Protein AF-B7Q3P8-F1 (afdb_monomer_lite)

Secondary structure (DSSP, 8-state):
---------------PPPP----------------------------PPPP----TTSSSTT--HHHHHH-PPPHHHHHHHHHHHTTGGG-HHHHHHHTT---HHHHHHHHH--S--HHHHHHHTT-SPPP--HHHHHHHHHHHHHHHHHHHHHTTT-SS-----------

pLDDT: mean 72.12, std 24.62, range [33.34, 97.81]

Foldseek 3Di:
DDDDDDDDDDDDDDDDDDDDDDDDDDDDDDDDDDDDPPDDPDDDDDPPDDPDPDPPPPDPPDPPVVVVVPPDDDPVNLVVQWVQFLVPPNHPSLLVVQALDDDPVLVVVVVPDDPDPVVSNCVSNVVDDDDPDPVVVVCVVCVVVVVVVVCVVCVVPDVDDDDDRIGDGDD

Organism: Ixodes scapularis (NCBI:txid6945)

Structure (mmCIF, N/CA/C/O backbone):
data_AF-B7Q3P8-F1
#
_entry.id   AF-B7Q3P8-F1
#
loop_
_atom_site.group_PDB
_atom_site.id
_atom_site.type_symbol
_atom_site.label_atom_id
_atom_site.label_alt_id
_atom_site.label_comp_id
_atom_site.label_asym_id
_atom_site.label_entity_id
_atom_site.label_seq_id
_atom_site.pdbx_PDB_ins_code
_atom_site.Cartn_x
_atom_site.Cartn_y
_atom_site.Cartn_z
_atom_site.occupancy
_atom_site.B_iso_or_equiv
_atom_site.auth_seq_id
_atom_site.auth_comp_id
_atom_site.auth_asym_id
_atom_site.auth_atom_id
_atom_site.pdbx_PDB_model_num
ATOM 1 N N . MET A 1 1 ? -3.403 29.230 93.183 1.00 39.56 1 MET A N 1
ATOM 2 C CA . MET A 1 1 ? -2.323 28.979 92.211 1.00 39.56 1 MET A CA 1
ATOM 3 C C . MET A 1 1 ? -2.967 29.014 90.830 1.00 39.56 1 MET A C 1
ATOM 5 O O . MET A 1 1 ? -3.624 28.054 90.468 1.00 39.56 1 MET A O 1
ATOM 9 N N . ASP A 1 2 ? -3.244 30.213 90.306 1.00 38.91 2 ASP A N 1
ATOM 10 C CA . ASP A 1 2 ? -2.409 30.984 89.345 1.00 38.91 2 ASP A CA 1
ATOM 11 C C . ASP A 1 2 ? -2.576 30.447 87.914 1.00 38.91 2 ASP A C 1
ATOM 13 O O . ASP A 1 2 ? -2.532 29.244 87.727 1.00 38.91 2 ASP A O 1
ATOM 17 N N . ARG A 1 3 ? -2.732 31.193 86.816 1.00 35.91 3 ARG A N 1
ATOM 18 C CA . ARG A 1 3 ? -3.057 32.585 86.437 1.00 35.91 3 ARG A CA 1
ATOM 19 C C . ARG A 1 3 ? -3.369 32.516 84.917 1.00 35.91 3 ARG A C 1
ATOM 21 O O . ARG A 1 3 ? -3.011 31.547 84.256 1.00 35.91 3 ARG A O 1
ATOM 28 N N . ARG A 1 4 ? -4.016 33.558 84.374 1.00 39.47 4 ARG A N 1
ATOM 29 C CA . ARG A 1 4 ? -4.187 33.906 82.934 1.00 39.47 4 ARG A CA 1
ATOM 30 C C . ARG A 1 4 ? -2.916 33.620 82.094 1.00 39.47 4 ARG A C 1
ATOM 32 O O . ARG A 1 4 ? -1.820 33.672 82.638 1.00 39.47 4 ARG A O 1
ATOM 39 N N . THR A 1 5 ? -2.953 33.419 80.767 1.00 40.31 5 THR A N 1
ATOM 40 C CA . THR A 1 5 ? -3.103 34.492 79.749 1.00 40.31 5 THR A CA 1
ATOM 41 C C . THR A 1 5 ? -3.192 33.923 78.316 1.00 40.31 5 THR A C 1
ATOM 43 O O . THR A 1 5 ? -2.610 32.889 78.009 1.00 40.31 5 THR A O 1
ATOM 46 N N . SER A 1 6 ? -3.913 34.647 77.455 1.00 38.31 6 SER A N 1
ATOM 47 C CA . SER A 1 6 ? -4.057 34.500 75.998 1.00 38.31 6 SER A CA 1
ATOM 48 C C . SER A 1 6 ? -2.826 34.999 75.223 1.00 38.31 6 SER A C 1
ATOM 50 O O . SER A 1 6 ? -2.291 36.034 75.611 1.00 38.31 6 SER A O 1
ATOM 52 N N . SER A 1 7 ? -2.530 34.411 74.053 1.00 38.72 7 SER A N 1
ATOM 53 C CA . SER A 1 7 ? -1.770 35.069 72.972 1.00 38.72 7 SER A CA 1
ATOM 54 C C . SER A 1 7 ? -2.218 34.592 71.580 1.00 38.72 7 SER A C 1
ATOM 56 O O . SER A 1 7 ? -2.084 33.422 71.236 1.00 38.72 7 SER A O 1
ATOM 58 N N . ARG A 1 8 ? -2.736 35.535 70.781 1.00 35.09 8 ARG A N 1
ATOM 59 C CA . ARG A 1 8 ? -2.875 35.511 69.306 1.00 35.09 8 ARG A CA 1
ATOM 60 C C . ARG A 1 8 ? -1.511 35.351 68.614 1.00 35.09 8 ARG A C 1
ATOM 62 O O . ARG A 1 8 ? -0.516 35.727 69.219 1.00 35.09 8 ARG A O 1
ATOM 69 N N . LEU A 1 9 ? -1.517 34.955 67.329 1.00 36.16 9 LEU A N 1
ATOM 70 C CA . LEU A 1 9 ? -0.847 35.598 66.161 1.00 36.16 9 LEU A CA 1
ATOM 71 C C . LEU A 1 9 ? -0.977 34.659 64.928 1.00 36.16 9 LEU A C 1
ATOM 73 O O . LEU A 1 9 ? -0.519 33.529 64.962 1.00 36.16 9 LEU A O 1
ATOM 77 N N . HIS A 1 10 ? -1.868 34.973 63.977 1.00 33.34 10 HIS A N 1
ATOM 78 C CA . HIS A 1 10 ? -1.620 35.618 62.665 1.00 33.34 10 HIS A CA 1
ATOM 79 C C . HIS A 1 10 ? -1.194 34.670 61.519 1.00 33.34 10 HIS A C 1
ATOM 81 O O . HIS A 1 10 ? -0.112 34.097 61.529 1.00 33.34 10 HIS A O 1
ATOM 87 N N . ALA A 1 11 ? -2.058 34.573 60.497 1.00 38.56 11 ALA A N 1
ATOM 88 C CA . ALA A 1 11 ? -1.762 34.027 59.166 1.00 38.56 11 ALA A CA 1
ATOM 89 C C . ALA A 1 11 ? -0.804 34.954 58.381 1.00 38.56 11 ALA A C 1
ATOM 91 O O . ALA A 1 11 ? -0.624 36.112 58.772 1.00 38.56 11 ALA A O 1
ATOM 92 N N . PRO A 1 12 ? -0.273 34.517 57.222 1.00 38.88 12 PRO A N 1
ATOM 93 C CA . PRO A 1 12 ? -0.911 35.035 56.011 1.00 38.88 12 PRO A CA 1
ATOM 94 C C . PRO A 1 12 ? -0.999 34.076 54.810 1.00 38.88 12 PRO A C 1
ATOM 96 O O . PRO A 1 12 ? -0.158 33.224 54.543 1.00 38.88 12 PRO A O 1
ATOM 99 N N . ASN A 1 13 ? -2.057 34.355 54.059 1.00 34.38 13 ASN A N 1
ATOM 100 C CA . ASN A 1 13 ? -2.420 33.988 52.697 1.00 34.38 13 ASN A CA 1
ATOM 101 C C . ASN A 1 13 ? -1.285 34.219 51.667 1.00 34.38 13 ASN A C 1
ATOM 103 O O . ASN A 1 13 ? -0.613 35.250 51.740 1.00 34.38 13 ASN A O 1
ATOM 107 N N . LYS A 1 14 ? -1.131 33.348 50.655 1.00 36.59 14 LYS A N 1
ATOM 108 C CA . LYS A 1 14 ? -0.551 33.741 49.353 1.00 36.59 14 LYS A CA 1
ATOM 109 C C . LYS A 1 14 ? -1.001 32.831 48.203 1.00 36.59 14 LYS A C 1
ATOM 111 O O . LYS A 1 14 ? -0.718 31.639 48.169 1.00 36.59 14 LYS A O 1
ATOM 116 N N . ALA A 1 15 ? -1.705 33.477 47.278 1.00 44.34 15 ALA A N 1
ATOM 117 C CA . ALA A 1 15 ? -2.212 33.009 45.996 1.00 44.34 15 ALA A CA 1
ATOM 118 C C . ALA A 1 15 ? -1.084 32.960 44.915 1.00 44.34 15 ALA A C 1
ATOM 120 O O . ALA A 1 15 ? 0.078 33.232 45.240 1.00 44.34 15 ALA A O 1
ATOM 121 N N . PRO A 1 16 ? -1.383 32.581 43.653 1.00 41.12 16 PRO A N 1
ATOM 122 C CA . PRO A 1 16 ? -0.426 32.041 42.683 1.00 41.12 16 PRO A CA 1
ATOM 123 C C . PRO A 1 16 ? 0.497 33.105 42.075 1.00 41.12 16 PRO A C 1
ATOM 125 O O . PRO A 1 16 ? 0.098 34.248 41.863 1.00 41.12 16 PRO A O 1
ATOM 128 N N . LYS A 1 17 ? 1.736 32.714 41.749 1.00 41.22 17 LYS A N 1
ATOM 129 C CA . LYS A 1 17 ? 2.673 33.575 41.019 1.00 41.22 17 LYS A CA 1
ATOM 130 C C . LYS A 1 17 ? 2.397 33.495 39.518 1.00 41.22 17 LYS A C 1
ATOM 132 O O . LYS A 1 17 ? 2.506 32.443 38.897 1.00 41.22 17 LYS A O 1
ATOM 137 N N . THR A 1 18 ? 2.004 34.649 39.009 1.00 35.19 18 THR A N 1
ATOM 138 C CA . THR A 1 18 ? 1.717 35.054 37.640 1.00 35.19 18 THR A CA 1
ATOM 139 C C . THR A 1 18 ? 2.913 34.919 36.695 1.00 35.19 18 THR A C 1
ATOM 141 O O . THR A 1 18 ? 4.063 35.135 37.075 1.00 35.19 18 THR A O 1
ATOM 144 N N . LEU A 1 19 ? 2.588 34.602 35.437 1.00 38.97 19 LEU A N 1
ATOM 145 C CA . LEU A 1 19 ? 3.436 34.746 34.255 1.00 38.97 19 LEU A CA 1
ATOM 146 C C . LEU A 1 19 ? 3.878 36.205 34.111 1.00 38.97 19 LEU A C 1
ATOM 148 O O . LEU A 1 19 ? 3.038 37.106 34.118 1.00 38.97 19 LEU A O 1
ATOM 152 N N . LEU A 1 20 ? 5.182 36.427 33.960 1.00 36.47 20 LEU A N 1
ATOM 153 C CA . LEU A 1 20 ? 5.749 37.741 33.684 1.00 36.47 20 LEU A CA 1
ATOM 154 C C . LEU A 1 20 ? 6.192 37.776 32.221 1.00 36.47 20 LEU A C 1
ATOM 156 O O . LEU A 1 20 ? 7.177 37.157 31.828 1.00 36.47 20 LEU A O 1
ATOM 160 N N . LEU A 1 21 ? 5.379 38.468 31.427 1.00 39.09 21 LEU A N 1
ATOM 161 C CA . LEU A 1 21 ? 5.667 38.929 30.079 1.00 39.09 21 LEU A CA 1
ATOM 162 C C . LEU A 1 21 ? 6.605 40.138 30.199 1.00 39.09 21 LEU A C 1
ATOM 164 O O . LEU A 1 21 ? 6.192 41.169 30.727 1.00 39.09 21 LEU A O 1
ATOM 168 N N . SER A 1 22 ? 7.843 40.029 29.723 1.00 38.47 22 SER A N 1
ATOM 169 C CA . SER A 1 22 ? 8.745 41.176 29.572 1.00 38.47 22 SER A CA 1
ATOM 170 C C . SER A 1 22 ? 8.908 41.520 28.092 1.00 38.47 22 SER A C 1
ATOM 172 O O . SER A 1 22 ? 9.637 40.857 27.360 1.00 38.47 22 SER A O 1
ATOM 174 N N . SER A 1 23 ? 8.120 42.519 27.695 1.00 34.03 23 SER A N 1
ATOM 175 C CA . SER A 1 23 ? 8.420 43.639 26.792 1.00 34.03 23 SER A CA 1
ATOM 176 C C . SER A 1 23 ? 9.626 43.544 25.847 1.00 34.03 23 SER A C 1
ATOM 178 O O . SER A 1 23 ? 10.779 43.501 26.268 1.00 34.03 23 SER A O 1
ATOM 180 N N . ILE A 1 24 ? 9.289 43.672 24.564 1.00 43.50 24 ILE A N 1
ATOM 181 C CA . ILE A 1 24 ? 10.134 44.055 23.433 1.00 43.50 24 ILE A CA 1
ATOM 182 C C . ILE A 1 24 ? 10.650 45.484 23.651 1.00 43.50 24 ILE A C 1
ATOM 184 O O . ILE A 1 24 ? 9.853 46.385 23.917 1.00 43.50 24 ILE A O 1
ATOM 188 N N . THR A 1 25 ? 11.951 45.692 23.462 1.00 39.25 25 THR A N 1
ATOM 189 C CA . THR A 1 25 ? 12.510 46.987 23.061 1.00 39.25 25 THR A CA 1
ATOM 190 C C . THR A 1 25 ? 13.493 46.764 21.923 1.00 39.25 25 THR A C 1
ATOM 192 O O . THR A 1 25 ? 14.405 45.947 22.040 1.00 39.25 25 THR A O 1
ATOM 195 N N . ASP A 1 26 ? 13.249 47.496 20.841 1.00 39.91 26 ASP A N 1
ATOM 196 C CA . ASP A 1 26 ? 14.125 47.715 19.697 1.00 39.91 26 ASP A CA 1
ATOM 197 C C . ASP A 1 26 ? 15.531 48.142 20.123 1.00 39.91 26 ASP A C 1
ATOM 199 O O . ASP A 1 26 ? 15.693 48.973 21.020 1.00 39.91 26 ASP A O 1
ATOM 203 N N . SER A 1 27 ? 16.541 47.614 19.441 1.00 44.53 27 SER A N 1
ATOM 204 C CA . SER A 1 27 ? 17.851 48.249 19.298 1.00 44.53 27 SER A CA 1
ATOM 205 C C . SER A 1 27 ? 18.481 47.727 18.012 1.00 44.53 27 SER A C 1
ATOM 207 O O . SER A 1 27 ? 18.982 46.604 17.949 1.00 44.53 27 SER A O 1
ATOM 209 N N . GLU A 1 28 ? 18.381 48.548 16.972 1.00 50.62 28 GLU A N 1
ATOM 210 C CA . GLU A 1 28 ? 19.189 48.456 15.767 1.00 50.62 28 GLU A CA 1
ATOM 211 C C . GLU A 1 28 ? 20.646 48.773 16.118 1.00 50.62 28 GLU A C 1
ATOM 213 O O . GLU A 1 28 ? 20.950 49.878 16.555 1.00 50.62 28 GLU A O 1
ATOM 218 N N . GLU A 1 29 ? 21.555 47.832 15.877 1.00 41.50 29 GLU A N 1
ATOM 219 C CA . GLU A 1 29 ? 22.935 48.151 15.510 1.00 41.50 29 GLU A CA 1
ATOM 220 C C . GLU A 1 29 ? 23.488 46.967 14.709 1.00 41.50 29 GLU A C 1
ATOM 222 O O . GLU A 1 29 ? 23.721 45.874 15.224 1.00 41.50 29 GLU A O 1
ATOM 227 N N . THR A 1 30 ? 23.591 47.161 13.393 1.00 61.22 30 THR A N 1
ATOM 228 C CA . THR A 1 30 ? 24.209 46.198 12.478 1.00 61.22 30 THR A CA 1
ATOM 229 C C . THR A 1 30 ? 25.706 46.471 12.486 1.00 61.22 30 THR A C 1
ATOM 231 O O . THR A 1 30 ? 26.163 47.374 11.790 1.00 61.22 30 THR A O 1
ATOM 234 N N . ASP A 1 31 ? 26.465 45.717 13.277 1.00 46.00 31 ASP A N 1
ATOM 235 C CA . ASP A 1 31 ? 27.923 45.741 13.190 1.00 46.00 31 ASP A CA 1
ATOM 236 C C . ASP A 1 31 ? 28.377 44.792 12.072 1.00 46.00 31 ASP A C 1
ATOM 238 O O . ASP A 1 31 ? 28.125 43.583 12.095 1.00 46.00 31 ASP A O 1
ATOM 242 N N . SER A 1 32 ? 28.993 45.370 11.042 1.00 58.62 32 SER A N 1
ATOM 243 C CA . SER A 1 32 ? 29.632 44.630 9.957 1.00 58.62 32 SER A CA 1
ATOM 244 C C . SER A 1 32 ? 30.954 44.062 10.463 1.00 58.62 32 SER A C 1
ATOM 246 O O . SER A 1 32 ? 31.953 44.772 10.535 1.00 58.62 32 SER A O 1
ATOM 248 N N . ALA A 1 33 ? 30.971 42.766 10.770 1.00 41.19 33 ALA A N 1
ATOM 249 C CA . ALA A 1 33 ? 32.192 42.021 11.059 1.00 41.19 33 ALA A CA 1
ATOM 250 C C . ALA A 1 33 ? 32.701 41.282 9.796 1.00 41.19 33 ALA A C 1
ATOM 252 O O . ALA A 1 33 ? 31.895 40.865 8.962 1.00 41.19 33 ALA A O 1
ATOM 253 N N . PRO A 1 34 ? 34.031 41.160 9.627 1.00 45.28 34 PRO A N 1
ATOM 254 C CA . PRO A 1 34 ? 34.699 41.048 8.330 1.00 45.28 34 PRO A CA 1
ATOM 255 C C . PRO A 1 34 ? 34.560 39.689 7.638 1.00 45.28 34 PRO A C 1
ATOM 257 O O . PRO A 1 34 ? 34.416 38.644 8.269 1.00 45.28 34 PRO A O 1
ATOM 260 N N . GLU A 1 35 ? 34.695 39.745 6.312 1.00 50.25 35 GLU A N 1
ATOM 261 C CA . GLU A 1 35 ? 34.795 38.630 5.372 1.00 50.25 35 GLU A CA 1
ATOM 262 C C . GLU A 1 35 ? 35.972 37.713 5.740 1.00 50.25 35 GLU A C 1
ATOM 264 O O . GLU A 1 35 ? 37.122 37.921 5.349 1.00 50.25 35 GLU A O 1
ATOM 269 N N . ALA A 1 36 ? 35.683 36.700 6.556 1.00 39.47 36 ALA A N 1
ATOM 270 C CA . ALA A 1 36 ? 36.580 35.585 6.782 1.00 39.47 36 ALA A CA 1
ATOM 271 C C . ALA A 1 36 ? 36.494 34.670 5.558 1.00 39.47 36 ALA A C 1
ATOM 273 O O . ALA A 1 36 ? 35.470 34.042 5.294 1.00 39.47 36 ALA A O 1
ATOM 274 N N . ALA A 1 37 ? 37.579 34.643 4.788 1.00 48.75 37 ALA A N 1
ATOM 275 C CA . ALA A 1 37 ? 37.806 33.680 3.728 1.00 48.75 37 ALA A CA 1
ATOM 276 C C . ALA A 1 37 ? 37.831 32.263 4.324 1.00 48.75 37 ALA A C 1
ATOM 278 O O . ALA A 1 37 ? 38.880 31.765 4.736 1.00 48.75 37 ALA A O 1
ATOM 279 N N . ASP A 1 38 ? 36.667 31.621 4.376 1.00 42.00 38 ASP A N 1
ATOM 280 C CA . ASP A 1 38 ? 36.562 30.209 4.705 1.00 42.00 38 ASP A CA 1
ATOM 281 C C . ASP A 1 38 ? 37.086 29.400 3.518 1.00 42.00 38 ASP A C 1
ATOM 283 O O . ASP A 1 38 ? 36.465 29.291 2.459 1.00 42.00 38 ASP A O 1
ATOM 287 N N . GLN A 1 39 ? 38.286 28.855 3.708 1.00 45.56 39 GLN A N 1
ATOM 288 C CA . GLN A 1 39 ? 38.860 27.819 2.864 1.00 45.56 39 GLN A CA 1
ATOM 289 C C . GLN A 1 39 ? 37.852 26.676 2.728 1.00 45.56 39 GLN A C 1
ATOM 291 O O . GLN A 1 39 ? 37.529 25.993 3.701 1.00 45.56 39 GLN A O 1
ATOM 296 N N . GLU A 1 40 ? 37.368 26.473 1.505 1.00 52.03 40 GLU A N 1
ATOM 297 C CA . GLU A 1 40 ? 36.556 25.325 1.127 1.00 52.03 40 GLU A CA 1
ATOM 298 C C . GLU A 1 40 ? 37.319 24.039 1.497 1.00 52.03 40 GLU A C 1
ATOM 300 O O . GLU A 1 40 ? 38.426 23.819 0.993 1.00 52.03 40 GLU A O 1
ATOM 305 N N . PRO A 1 41 ? 36.798 23.174 2.387 1.00 44.34 41 PRO A N 1
ATOM 306 C CA . PRO A 1 41 ? 37.447 21.901 2.629 1.00 44.34 41 PRO A CA 1
ATOM 307 C C . PRO A 1 41 ? 37.242 21.018 1.394 1.00 44.34 41 PRO A C 1
ATOM 309 O O . PRO A 1 41 ? 36.164 20.457 1.183 1.00 44.34 41 PRO A O 1
ATOM 312 N N . GLU A 1 42 ? 38.301 20.897 0.590 1.00 48.19 42 GLU A N 1
ATOM 313 C CA . GLU A 1 42 ? 38.507 19.867 -0.432 1.00 48.19 42 GLU A CA 1
ATOM 314 C C . GLU A 1 42 ? 37.983 18.514 0.082 1.00 48.19 42 GLU A C 1
ATOM 316 O O . GLU A 1 42 ? 38.584 17.853 0.936 1.00 48.19 42 GLU A O 1
ATOM 321 N N . ARG A 1 43 ? 36.809 18.096 -0.408 1.00 42.38 43 ARG A N 1
ATOM 322 C CA . ARG A 1 43 ? 36.256 16.772 -0.104 1.00 42.38 43 ARG A CA 1
ATOM 323 C C . ARG A 1 43 ? 37.139 15.726 -0.783 1.00 42.38 43 ARG A C 1
ATOM 325 O O . ARG A 1 43 ? 37.209 15.729 -2.012 1.00 42.38 43 ARG A O 1
ATOM 332 N N . PRO A 1 44 ? 37.737 14.769 -0.051 1.00 41.62 44 PRO A N 1
ATOM 333 C CA . PRO A 1 44 ? 38.527 13.731 -0.686 1.00 41.62 44 PRO A CA 1
ATOM 334 C C . PRO A 1 44 ? 37.632 12.868 -1.580 1.00 41.62 44 PRO A C 1
ATOM 336 O O . PRO A 1 44 ? 36.725 12.164 -1.123 1.00 41.62 44 PRO A O 1
ATOM 339 N N . ALA A 1 45 ? 37.923 12.922 -2.878 1.00 53.12 45 ALA A N 1
ATOM 340 C CA . ALA A 1 45 ? 37.361 12.064 -3.898 1.00 53.12 45 ALA A CA 1
ATOM 341 C C . ALA A 1 45 ? 37.655 10.592 -3.574 1.00 53.12 45 ALA A C 1
ATOM 343 O O . ALA A 1 45 ? 38.767 10.100 -3.750 1.00 53.12 45 ALA A O 1
ATOM 344 N N . LYS A 1 46 ? 36.628 9.856 -3.147 1.00 40.56 46 LYS A N 1
ATOM 345 C CA . LYS A 1 46 ? 36.570 8.397 -3.301 1.00 40.56 46 LYS A CA 1
ATOM 346 C C . LYS A 1 46 ? 35.217 8.016 -3.880 1.00 40.56 46 LYS A C 1
ATOM 348 O O . LYS A 1 46 ? 34.336 7.500 -3.194 1.00 40.56 46 LYS A O 1
ATOM 353 N N . ARG A 1 47 ? 35.070 8.282 -5.182 1.00 41.19 47 ARG A N 1
ATOM 354 C CA . ARG A 1 47 ? 34.097 7.603 -6.042 1.00 41.19 47 ARG A CA 1
ATOM 355 C C . ARG A 1 47 ? 34.439 6.118 -5.975 1.00 41.19 47 ARG A C 1
ATOM 357 O O . ARG A 1 47 ? 35.394 5.679 -6.607 1.00 41.19 47 ARG A O 1
ATOM 364 N N . LYS A 1 48 ? 33.712 5.363 -5.149 1.00 41.50 48 LYS A N 1
ATOM 365 C CA . LYS A 1 48 ? 33.759 3.904 -5.224 1.00 41.50 48 LYS A CA 1
ATOM 366 C C . LYS A 1 48 ? 33.333 3.524 -6.635 1.00 41.50 48 LYS A C 1
ATOM 368 O O . LYS A 1 48 ? 32.382 4.090 -7.177 1.00 41.50 48 LYS A O 1
ATOM 373 N N . GLU A 1 49 ? 34.141 2.663 -7.22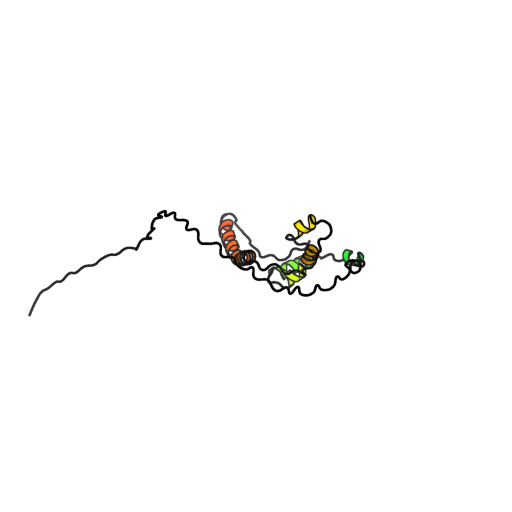6 1.00 38.97 49 GLU A N 1
ATOM 374 C CA . GLU A 1 49 ? 34.066 2.229 -8.607 1.00 38.97 49 GLU A CA 1
ATOM 375 C C . GLU A 1 49 ? 32.639 1.840 -8.980 1.00 38.97 49 GLU A C 1
ATOM 377 O O . GLU A 1 49 ? 31.886 1.253 -8.204 1.00 38.97 49 GLU A O 1
ATOM 382 N N . THR A 1 50 ? 32.268 2.255 -10.182 1.00 39.19 50 THR A N 1
ATOM 383 C CA . THR A 1 50 ? 30.972 1.964 -10.782 1.00 39.19 50 THR A CA 1
ATOM 384 C C . THR A 1 50 ? 30.972 0.462 -11.064 1.00 39.19 50 THR A C 1
ATOM 386 O O . THR A 1 50 ? 31.854 0.027 -11.806 1.00 39.19 50 THR A O 1
ATOM 389 N N . PRO A 1 51 ? 30.062 -0.355 -10.499 1.00 38.12 51 PRO A N 1
ATOM 390 C CA . PRO A 1 51 ? 29.901 -1.713 -10.986 1.00 38.12 51 PRO A CA 1
ATOM 391 C C . PRO A 1 51 ? 29.560 -1.611 -12.469 1.00 38.12 51 PRO A C 1
ATOM 393 O O . PRO A 1 51 ? 28.695 -0.823 -12.859 1.00 38.12 51 PRO A O 1
ATOM 396 N N . SER A 1 52 ? 30.343 -2.331 -13.263 1.00 42.50 52 SER A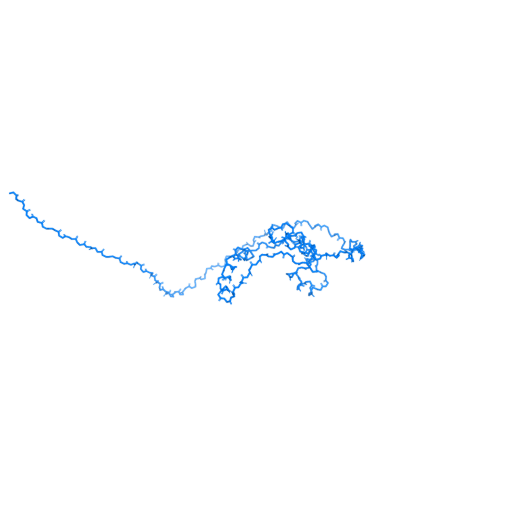 N 1
ATOM 397 C CA . SER A 1 52 ? 30.306 -2.409 -14.715 1.00 42.50 52 SER A CA 1
ATOM 398 C C . SER A 1 52 ? 28.902 -2.245 -15.295 1.00 42.50 52 SER A C 1
ATOM 400 O O . SER A 1 52 ? 27.942 -2.876 -14.855 1.00 42.50 52 SER A O 1
ATOM 402 N N . GLN A 1 53 ? 28.808 -1.414 -16.334 1.00 46.91 53 GLN A N 1
ATOM 403 C CA . GLN A 1 53 ? 27.680 -1.405 -17.256 1.00 46.91 53 GLN A CA 1
ATOM 404 C C . GLN A 1 53 ? 27.497 -2.828 -17.797 1.00 46.91 53 GLN A C 1
ATOM 406 O O . GLN A 1 53 ? 28.193 -3.249 -18.719 1.00 46.91 53 GLN A O 1
ATOM 411 N N . LEU A 1 54 ? 26.585 -3.592 -17.199 1.00 43.25 54 LEU A N 1
ATOM 412 C CA . LEU A 1 54 ? 26.037 -4.768 -17.851 1.00 43.25 54 LEU A CA 1
ATOM 413 C C . LEU A 1 54 ? 25.140 -4.255 -18.983 1.00 43.25 54 LEU A C 1
ATOM 415 O O . LEU A 1 54 ? 24.334 -3.349 -18.747 1.00 43.25 54 LEU A O 1
ATOM 419 N N . PRO A 1 55 ? 25.284 -4.770 -20.212 1.00 38.75 55 PRO A N 1
ATOM 420 C CA . PRO A 1 55 ? 24.476 -4.314 -21.329 1.00 38.75 55 PRO A CA 1
ATOM 421 C C . PRO A 1 55 ? 22.999 -4.572 -21.011 1.00 38.75 55 PRO A C 1
ATOM 423 O O . PRO A 1 55 ? 22.578 -5.714 -20.832 1.00 38.75 55 PRO A O 1
ATOM 426 N N . LEU A 1 56 ? 22.206 -3.496 -20.958 1.00 44.47 56 LEU A N 1
ATOM 427 C CA . LEU A 1 56 ? 20.753 -3.528 -20.730 1.00 44.47 56 LEU A CA 1
ATOM 428 C C . LEU A 1 56 ? 19.981 -4.297 -21.824 1.00 44.47 56 LEU A C 1
ATOM 430 O O . LEU A 1 56 ? 18.786 -4.535 -21.679 1.00 44.47 56 LEU A O 1
ATOM 434 N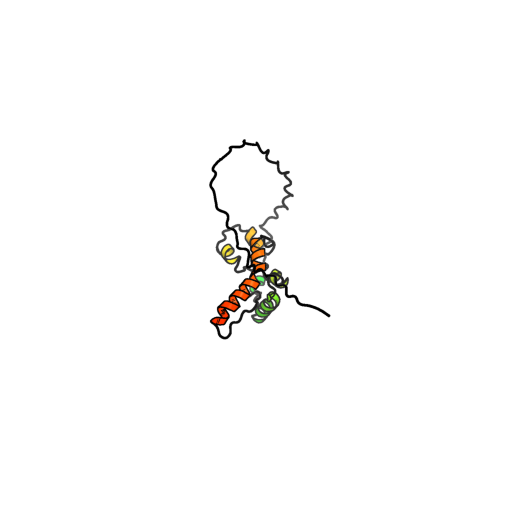 N . GLY A 1 57 ? 20.643 -4.664 -22.924 1.00 40.25 57 GLY A N 1
ATOM 435 C CA . GLY A 1 57 ? 20.016 -5.103 -24.170 1.00 40.25 57 GLY A CA 1
ATOM 436 C C . GLY A 1 57 ? 19.892 -6.610 -24.397 1.00 40.25 57 GLY A C 1
ATOM 437 O O . GLY A 1 57 ? 19.742 -6.989 -25.545 1.00 40.25 57 GLY A O 1
ATOM 438 N N . GLY A 1 58 ? 19.992 -7.476 -23.380 1.00 37.53 58 GLY A N 1
ATOM 439 C CA . GLY A 1 58 ? 19.929 -8.933 -23.631 1.00 37.53 58 GLY A CA 1
ATOM 440 C C . GLY A 1 58 ? 19.294 -9.812 -22.553 1.00 37.53 58 GLY A C 1
ATOM 441 O O . GLY A 1 58 ? 19.058 -10.991 -22.788 1.00 37.53 58 GLY A O 1
ATOM 442 N N . ILE A 1 59 ? 18.993 -9.274 -21.368 1.00 42.97 59 ILE A N 1
ATOM 443 C CA . ILE A 1 59 ? 18.474 -10.075 -20.239 1.00 42.97 59 ILE A CA 1
ATOM 444 C C . ILE A 1 59 ? 16.947 -10.056 -20.103 1.00 42.97 59 ILE A C 1
ATOM 446 O O . ILE A 1 59 ? 16.398 -10.885 -19.383 1.00 42.97 59 ILE A O 1
ATOM 450 N N . TYR A 1 60 ? 16.250 -9.170 -20.820 1.00 48.12 60 TYR A N 1
ATOM 451 C CA . TYR A 1 60 ? 14.783 -9.075 -20.780 1.00 48.12 60 TYR A CA 1
ATOM 452 C C . TYR A 1 60 ? 14.087 -9.566 -22.054 1.00 48.12 60 TYR A C 1
ATOM 454 O O . TYR A 1 60 ? 12.861 -9.589 -22.098 1.00 48.12 60 TYR A O 1
ATOM 462 N N . GLU A 1 61 ? 14.835 -10.000 -23.074 1.00 47.66 61 GLU A N 1
ATOM 463 C CA . GLU A 1 61 ? 14.251 -10.419 -24.359 1.00 47.66 61 GLU A CA 1
ATOM 464 C C . GLU A 1 61 ? 13.434 -11.718 -24.269 1.00 47.66 61 GLU A C 1
ATOM 466 O O . GLU A 1 61 ? 12.636 -11.997 -25.156 1.00 47.66 61 GLU A O 1
ATOM 471 N N . ASN A 1 62 ? 13.556 -12.478 -23.174 1.00 49.12 62 ASN A N 1
ATOM 472 C CA . ASN A 1 62 ? 12.940 -13.799 -23.042 1.00 49.12 62 ASN A CA 1
ATOM 473 C C . ASN A 1 62 ? 12.102 -13.968 -21.764 1.00 49.12 62 ASN A C 1
ATOM 475 O O . ASN A 1 62 ? 12.090 -15.049 -21.173 1.00 49.12 62 ASN A O 1
ATOM 479 N N . MET A 1 63 ? 11.378 -12.935 -21.312 1.00 53.62 63 MET A N 1
ATOM 480 C CA . MET A 1 63 ? 10.229 -13.218 -20.444 1.00 53.62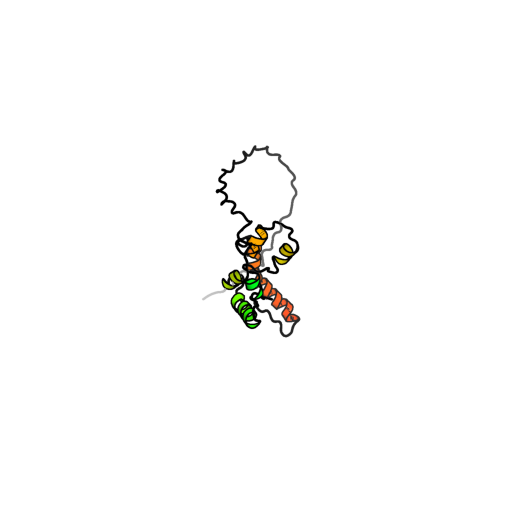 63 MET A CA 1
ATOM 481 C C . MET A 1 63 ? 9.146 -13.862 -21.303 1.00 53.62 63 MET A C 1
ATOM 483 O O . MET A 1 63 ? 8.523 -13.204 -22.135 1.00 53.62 63 MET A O 1
ATOM 487 N N . ASP A 1 64 ? 8.955 -15.167 -21.119 1.00 56.06 64 ASP A N 1
ATOM 488 C CA . ASP A 1 64 ? 7.943 -15.937 -21.826 1.00 56.06 64 ASP A CA 1
ATOM 489 C C . ASP A 1 64 ? 6.564 -15.298 -21.583 1.00 56.06 64 ASP A C 1
ATOM 491 O O . ASP A 1 64 ? 5.977 -15.392 -20.501 1.00 56.06 64 ASP A O 1
ATOM 495 N N . LEU A 1 65 ? 6.046 -14.599 -22.596 1.00 54.72 65 LEU A N 1
ATOM 496 C CA . LEU A 1 65 ? 4.737 -13.940 -22.572 1.00 54.72 65 LEU A CA 1
ATOM 497 C C . LEU A 1 65 ? 3.606 -14.929 -22.242 1.00 54.72 65 LEU A C 1
ATOM 499 O O . LEU A 1 65 ? 2.524 -14.507 -21.832 1.00 54.72 65 LEU A O 1
ATOM 503 N N . LYS A 1 66 ? 3.844 -16.241 -22.402 1.00 49.69 66 LYS A N 1
ATOM 504 C CA . LYS A 1 66 ? 2.940 -17.300 -21.941 1.00 49.69 66 LYS A CA 1
ATOM 505 C C . LYS A 1 66 ? 2.941 -17.447 -20.418 1.00 49.69 66 LYS A C 1
ATOM 507 O O . LYS A 1 66 ? 1.862 -17.500 -19.839 1.00 49.69 66 LYS A O 1
ATOM 512 N N . ALA A 1 67 ? 4.102 -17.411 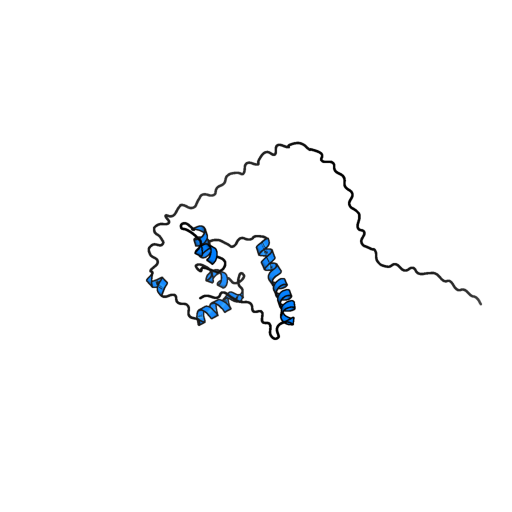-19.761 1.00 54.16 67 ALA A N 1
ATOM 513 C CA . ALA A 1 67 ? 4.203 -17.460 -18.299 1.00 54.16 67 ALA A CA 1
ATOM 514 C C . ALA A 1 67 ? 3.582 -16.217 -17.634 1.00 54.16 67 ALA A C 1
ATOM 516 O O . ALA A 1 67 ? 2.917 -16.322 -16.604 1.00 54.16 67 ALA A O 1
ATOM 517 N N . ALA A 1 68 ? 3.715 -15.041 -18.260 1.00 52.00 68 ALA A N 1
ATOM 518 C CA . ALA A 1 68 ? 3.073 -13.809 -17.793 1.00 52.00 68 ALA A CA 1
ATOM 519 C C . ALA A 1 68 ? 1.536 -13.819 -17.946 1.00 52.00 68 ALA A C 1
ATOM 521 O O . ALA A 1 68 ? 0.839 -13.107 -17.225 1.00 52.00 68 ALA A O 1
ATOM 522 N N . LYS A 1 69 ? 0.987 -14.629 -18.865 1.00 51.91 69 LYS A N 1
ATOM 523 C CA . LYS A 1 69 ? -0.460 -14.719 -19.126 1.00 51.91 69 LYS A CA 1
ATOM 524 C C . LYS A 1 69 ? -1.235 -15.568 -18.110 1.00 51.91 69 LYS A C 1
ATOM 526 O O . LYS A 1 69 ? -2.459 -15.439 -18.062 1.00 51.91 69 LYS A O 1
ATOM 531 N N . GLU A 1 70 ? -0.568 -16.391 -17.300 1.00 54.28 70 GLU A N 1
ATOM 532 C CA . GLU A 1 70 ? -1.237 -17.391 -16.446 1.00 54.28 70 GLU A CA 1
ATOM 533 C C . GLU A 1 70 ? -1.214 -17.104 -14.939 1.00 54.28 70 GLU A C 1
ATOM 535 O O . GLU A 1 70 ? -1.902 -17.787 -14.181 1.00 54.28 70 GLU A O 1
ATOM 540 N N . VAL A 1 71 ? -0.533 -16.054 -14.469 1.00 63.19 71 VAL A N 1
ATOM 541 C CA . VAL A 1 71 ? -0.564 -15.692 -13.040 1.00 63.19 71 VAL A CA 1
ATOM 542 C C . VAL A 1 71 ? -1.809 -14.856 -12.739 1.00 63.19 71 VAL A C 1
ATOM 544 O O . VAL A 1 71 ? -1.750 -13.645 -12.537 1.00 63.19 71 VAL A O 1
ATOM 547 N N . ARG A 1 72 ? -2.974 -15.507 -12.727 1.00 72.94 72 ARG A N 1
ATOM 548 C CA . ARG A 1 72 ? -4.203 -14.918 -12.183 1.00 72.94 72 ARG A CA 1
ATOM 549 C C . ARG A 1 72 ? -4.315 -15.296 -10.716 1.00 72.94 72 ARG A C 1
ATOM 551 O O . ARG A 1 72 ? -4.451 -16.469 -10.379 1.00 72.94 72 ARG A O 1
ATOM 558 N N . LEU A 1 73 ? -4.266 -14.299 -9.840 1.00 82.25 73 LEU A N 1
ATOM 559 C CA . LEU A 1 73 ? -4.547 -14.517 -8.428 1.00 82.25 73 LEU A CA 1
ATOM 560 C C . LEU A 1 73 ? -6.044 -14.769 -8.253 1.00 82.25 73 LEU A C 1
ATOM 562 O O . LEU A 1 73 ? -6.881 -14.065 -8.815 1.00 82.25 73 LEU A O 1
ATOM 566 N N . THR A 1 74 ? -6.387 -15.794 -7.480 1.00 89.38 74 THR A N 1
ATOM 567 C CA . THR A 1 74 ? -7.779 -16.038 -7.102 1.00 89.38 74 THR A CA 1
ATOM 568 C C . THR A 1 74 ? -8.203 -15.038 -6.026 1.00 89.38 74 THR A C 1
ATOM 570 O O . THR A 1 74 ? -7.380 -14.571 -5.238 1.00 89.38 74 THR A O 1
ATOM 573 N N . ALA A 1 75 ? -9.503 -14.749 -5.925 1.00 90.12 75 ALA A N 1
ATOM 574 C CA . ALA A 1 75 ? -10.028 -13.864 -4.879 1.00 90.12 75 ALA A CA 1
ATOM 575 C C . ALA A 1 75 ? -9.679 -14.350 -3.456 1.00 90.12 75 ALA A C 1
ATOM 577 O O . ALA A 1 75 ? -9.419 -13.546 -2.556 1.00 90.12 75 ALA A O 1
ATOM 578 N N . ALA A 1 76 ? -9.621 -15.673 -3.261 1.00 90.88 76 ALA A N 1
ATOM 579 C CA . ALA A 1 76 ? -9.180 -16.279 -2.009 1.00 90.88 76 ALA A CA 1
ATOM 580 C C . ALA A 1 76 ? -7.718 -15.924 -1.698 1.00 90.88 76 ALA A C 1
ATOM 582 O O . ALA A 1 76 ? -7.417 -15.495 -0.586 1.00 90.88 76 ALA A O 1
ATOM 583 N N . HIS A 1 77 ? -6.836 -16.013 -2.696 1.00 91.06 77 HIS A N 1
ATOM 584 C CA . HIS A 1 77 ? -5.430 -15.653 -2.548 1.00 91.06 77 HIS A CA 1
ATOM 585 C C . HIS A 1 77 ? -5.247 -14.152 -2.278 1.00 91.06 77 HIS A C 1
ATOM 587 O O . HIS A 1 77 ? -4.475 -13.774 -1.402 1.00 91.06 77 HIS A O 1
ATOM 593 N N . CYS A 1 78 ? -6.004 -13.278 -2.951 1.00 92.69 78 CYS A N 1
ATOM 594 C CA . CYS A 1 78 ? -5.974 -11.839 -2.659 1.00 92.69 78 CYS A CA 1
ATOM 595 C C . CYS A 1 78 ? -6.410 -11.535 -1.215 1.00 92.69 78 CYS A C 1
ATOM 597 O O . CYS A 1 78 ? -5.810 -10.696 -0.545 1.00 92.69 78 CYS A O 1
ATOM 599 N N . THR A 1 79 ? -7.419 -12.251 -0.710 1.00 94.50 79 THR A N 1
ATOM 600 C CA . THR A 1 79 ? -7.885 -12.119 0.681 1.00 94.50 79 THR A CA 1
ATOM 601 C C . THR A 1 79 ? -6.835 -12.609 1.681 1.00 94.50 79 THR A C 1
ATOM 603 O O . THR A 1 79 ? -6.667 -12.023 2.750 1.00 94.50 79 THR A O 1
ATOM 606 N N . GLU A 1 80 ? -6.122 -13.685 1.352 1.00 95.00 80 GLU A N 1
ATOM 607 C CA . GLU A 1 80 ? -5.015 -14.191 2.162 1.00 95.00 80 GLU A CA 1
ATOM 608 C C . GLU A 1 80 ? -3.860 -13.186 2.216 1.00 95.00 80 GLU A C 1
ATOM 610 O O . GLU A 1 80 ? -3.375 -12.883 3.307 1.00 95.00 80 GLU A O 1
ATOM 615 N N . ILE A 1 81 ? -3.478 -12.613 1.068 1.00 94.94 81 ILE A N 1
ATOM 616 C CA . ILE A 1 81 ? -2.464 -11.557 0.997 1.00 94.94 81 ILE A CA 1
ATOM 617 C C . ILE A 1 81 ? -2.868 -10.380 1.883 1.00 94.94 81 ILE A C 1
ATOM 619 O O . ILE A 1 81 ? -2.059 -9.947 2.703 1.00 94.94 81 ILE A O 1
ATOM 623 N N . GLU A 1 82 ? -4.103 -9.881 1.781 1.00 96.56 82 GLU A N 1
ATOM 624 C CA . GLU A 1 82 ? -4.589 -8.781 2.623 1.00 96.56 82 GLU A CA 1
ATOM 625 C C . GLU A 1 82 ? -4.402 -9.117 4.108 1.00 96.56 82 GLU A C 1
ATOM 627 O O . GLU A 1 82 ? -3.694 -8.409 4.823 1.00 96.56 82 GLU A O 1
ATOM 632 N N . LYS A 1 83 ? -4.921 -10.261 4.565 1.00 96.25 83 LYS A N 1
ATOM 633 C CA . LYS A 1 83 ? -4.828 -10.672 5.974 1.00 96.25 83 LYS A CA 1
ATOM 634 C C . LYS A 1 83 ? -3.383 -10.829 6.447 1.00 96.25 83 LYS A C 1
ATOM 636 O O . LYS A 1 83 ? -3.026 -10.305 7.503 1.00 96.25 83 LYS A O 1
ATOM 641 N N . ALA A 1 84 ? -2.542 -11.504 5.664 1.00 95.75 84 ALA A N 1
ATOM 642 C CA . ALA A 1 84 ? -1.138 -11.762 5.994 1.00 95.75 84 ALA A CA 1
ATOM 643 C C . ALA A 1 84 ? -0.278 -10.487 6.014 1.00 95.75 84 ALA A C 1
ATOM 645 O O . ALA A 1 84 ? 0.832 -10.468 6.558 1.00 95.75 84 ALA A O 1
ATOM 646 N N . THR A 1 85 ? -0.775 -9.402 5.421 1.00 97.12 85 THR A N 1
ATOM 647 C CA . THR A 1 85 ? -0.024 -8.160 5.256 1.00 97.12 85 THR A CA 1
ATOM 648 C C . THR A 1 85 ? -0.588 -6.984 6.056 1.00 97.12 85 THR A C 1
ATOM 650 O O . THR A 1 85 ? -0.005 -5.908 5.999 1.00 97.12 85 THR A O 1
ATOM 653 N N . ARG A 1 86 ? -1.608 -7.171 6.911 1.00 96.12 86 ARG A N 1
ATOM 654 C CA . ARG A 1 86 ? -2.144 -6.117 7.811 1.00 96.12 86 ARG A CA 1
ATOM 655 C C . ARG A 1 86 ? -1.110 -5.454 8.727 1.00 96.12 86 ARG A C 1
ATOM 657 O O . ARG A 1 86 ? -1.310 -4.331 9.166 1.00 96.12 86 ARG A O 1
ATOM 664 N N . GLY A 1 87 ? 0.025 -6.110 8.987 1.00 92.12 87 GLY A N 1
ATOM 665 C CA . GLY A 1 87 ? 1.172 -5.504 9.682 1.00 92.12 87 GLY A CA 1
ATOM 666 C C . GLY A 1 87 ? 1.940 -4.451 8.863 1.00 92.12 87 GLY A C 1
ATOM 667 O O . GLY A 1 87 ? 2.916 -3.885 9.359 1.00 92.12 87 GLY A O 1
ATOM 668 N N . GLN A 1 88 ? 1.538 -4.219 7.611 1.00 93.44 88 GLN A N 1
ATOM 669 C CA . GLN A 1 88 ? 2.067 -3.229 6.676 1.00 93.44 88 GLN A CA 1
ATOM 670 C C . GLN A 1 88 ? 3.602 -3.180 6.649 1.00 93.44 88 GLN A C 1
ATOM 672 O O . GLN A 1 88 ? 4.254 -4.207 6.482 1.00 93.44 88 GLN A O 1
ATOM 677 N N . SER A 1 89 ? 4.211 -2.008 6.849 1.00 90.50 89 SER A N 1
ATOM 678 C CA . SER A 1 89 ? 5.665 -1.800 6.782 1.00 90.50 89 SER A CA 1
ATOM 679 C C . SER A 1 89 ? 6.478 -2.667 7.755 1.00 90.50 89 SER A C 1
ATOM 681 O O . SER A 1 89 ? 7.663 -2.916 7.506 1.00 90.50 89 SER A O 1
ATOM 683 N N . LYS A 1 90 ? 5.857 -3.164 8.833 1.00 91.25 90 LYS A N 1
ATOM 684 C CA . LYS A 1 90 ? 6.475 -4.078 9.806 1.00 91.25 90 LYS A CA 1
ATOM 685 C C . LYS A 1 90 ? 6.429 -5.540 9.346 1.00 91.25 90 LYS A C 1
ATOM 687 O O . LYS A 1 90 ? 7.237 -6.340 9.806 1.00 91.25 90 LYS A O 1
ATOM 692 N N . SER A 1 91 ? 5.528 -5.892 8.427 1.00 93.94 91 SER A N 1
ATOM 693 C CA . SER A 1 91 ? 5.414 -7.239 7.863 1.00 93.94 91 SER A CA 1
ATOM 694 C C . SER A 1 91 ? 6.443 -7.463 6.754 1.00 93.94 91 SER A C 1
ATOM 696 O O . SER A 1 91 ? 6.521 -6.711 5.779 1.00 93.94 91 SER A O 1
ATOM 698 N N . LEU A 1 92 ? 7.218 -8.548 6.860 1.00 93.75 92 LEU A N 1
ATOM 699 C CA . LEU A 1 92 ? 8.093 -8.984 5.770 1.00 93.75 92 LEU A CA 1
ATOM 700 C C . LEU A 1 92 ? 7.272 -9.369 4.532 1.00 93.75 92 LEU A C 1
ATOM 702 O O . LEU A 1 92 ? 7.656 -9.016 3.416 1.00 93.75 92 LEU A O 1
ATOM 706 N N . ARG A 1 93 ? 6.117 -10.020 4.732 1.00 95.19 93 ARG A N 1
ATOM 707 C CA . ARG A 1 93 ? 5.223 -10.418 3.640 1.00 95.19 93 ARG A CA 1
ATOM 708 C C . ARG A 1 93 ? 4.725 -9.205 2.861 1.00 95.19 93 ARG A C 1
ATOM 710 O O . ARG A 1 93 ? 4.735 -9.240 1.640 1.00 95.19 93 ARG A O 1
ATOM 717 N N . TRP A 1 94 ? 4.386 -8.104 3.536 1.00 95.25 94 TRP A N 1
ATOM 718 C CA . TRP A 1 94 ? 3.988 -6.855 2.868 1.00 95.25 94 TRP A CA 1
ATOM 719 C C . TRP A 1 94 ? 5.096 -6.311 1.960 1.00 95.25 94 TRP A C 1
ATOM 721 O O . TRP A 1 94 ? 4.831 -5.894 0.834 1.00 95.25 94 TRP A O 1
ATOM 731 N N . LYS A 1 95 ? 6.355 -6.335 2.421 1.00 93.06 95 LYS A N 1
ATOM 732 C CA . LYS A 1 95 ? 7.499 -5.898 1.604 1.00 93.06 95 LYS A CA 1
ATOM 733 C C . LYS A 1 95 ? 7.699 -6.803 0.393 1.00 93.06 95 LYS A C 1
ATOM 735 O O . LYS A 1 95 ? 7.952 -6.290 -0.687 1.00 93.06 95 LYS A O 1
ATOM 740 N N . GLN A 1 96 ? 7.590 -8.119 0.573 1.00 93.38 96 GLN A N 1
ATOM 741 C CA . GLN A 1 96 ? 7.731 -9.100 -0.506 1.00 93.38 96 GLN A CA 1
ATOM 742 C C . GLN A 1 96 ? 6.630 -8.947 -1.555 1.00 93.38 96 GLN A C 1
ATOM 744 O O . GLN A 1 96 ? 6.937 -8.836 -2.734 1.00 93.38 96 GLN A O 1
ATOM 749 N N . GLU A 1 97 ? 5.373 -8.861 -1.124 1.00 93.56 97 GLU A N 1
ATOM 750 C CA . GLU A 1 97 ? 4.221 -8.762 -2.025 1.00 93.56 97 GLU A CA 1
ATOM 751 C C . GLU A 1 97 ? 4.201 -7.477 -2.848 1.00 93.56 97 GLU A C 1
ATOM 753 O O . GLU A 1 97 ? 3.614 -7.453 -3.921 1.00 93.56 97 GLU A O 1
ATOM 758 N N . ARG A 1 98 ? 4.841 -6.402 -2.380 1.00 93.69 98 ARG A N 1
ATOM 759 C CA . ARG A 1 98 ? 4.939 -5.144 -3.133 1.00 93.69 98 ARG A CA 1
ATOM 760 C C . ARG A 1 98 ? 6.030 -5.149 -4.203 1.00 93.69 98 ARG A C 1
ATOM 762 O O . ARG A 1 98 ? 5.975 -4.301 -5.090 1.00 93.69 98 ARG A O 1
ATOM 769 N N . LYS A 1 99 ? 7.013 -6.055 -4.134 1.00 93.25 99 LYS A N 1
ATOM 770 C CA . LYS A 1 99 ? 8.088 -6.123 -5.134 1.00 93.25 99 LYS A CA 1
ATOM 771 C C . LYS A 1 99 ? 7.518 -6.529 -6.488 1.00 93.25 99 LYS A C 1
ATOM 773 O O . LYS A 1 99 ? 6.750 -7.480 -6.582 1.00 93.25 99 LYS A O 1
ATOM 778 N N . GLY A 1 100 ? 7.899 -5.799 -7.528 1.00 91.94 100 GLY A N 1
ATOM 779 C CA . GLY A 1 100 ? 7.426 -6.023 -8.892 1.00 91.94 100 GLY A CA 1
ATOM 780 C C . GLY A 1 100 ? 5.974 -5.597 -9.132 1.00 91.94 100 GLY A C 1
ATOM 781 O O . GLY A 1 100 ? 5.458 -5.837 -10.219 1.00 91.94 100 GLY A O 1
ATOM 782 N N . ARG A 1 101 ? 5.299 -4.963 -8.158 1.00 92.31 101 ARG A N 1
ATOM 783 C CA . ARG A 1 101 ? 3.924 -4.467 -8.316 1.00 92.31 101 ARG A CA 1
ATOM 784 C C . ARG A 1 101 ? 3.890 -2.947 -8.384 1.00 92.31 101 ARG A C 1
ATOM 786 O O . ARG A 1 101 ? 4.497 -2.252 -7.569 1.00 92.31 101 ARG A O 1
ATOM 793 N N . ILE A 1 102 ? 3.089 -2.419 -9.305 1.00 93.38 102 ILE A N 1
ATOM 794 C CA . ILE A 1 102 ? 2.773 -0.991 -9.338 1.00 93.38 102 ILE A CA 1
ATOM 795 C C . ILE A 1 102 ? 1.801 -0.702 -8.191 1.00 93.38 102 ILE A C 1
ATOM 797 O O . ILE A 1 102 ? 0.651 -1.131 -8.206 1.00 93.38 102 ILE A O 1
ATOM 801 N N . THR A 1 103 ? 2.272 0.015 -7.172 1.00 94.44 103 THR A N 1
ATOM 802 C CA . THR A 1 103 ? 1.441 0.445 -6.035 1.00 94.44 103 THR A CA 1
ATOM 803 C C . THR A 1 103 ? 0.933 1.872 -6.231 1.00 94.44 103 THR A C 1
ATOM 805 O O . THR A 1 103 ? 1.501 2.637 -7.011 1.00 94.44 103 THR A O 1
ATOM 808 N N . ALA A 1 104 ? -0.107 2.267 -5.490 1.00 94.06 104 ALA A N 1
ATOM 809 C CA . ALA A 1 104 ? -0.713 3.596 -5.612 1.00 94.06 104 ALA A CA 1
ATOM 810 C C . ALA A 1 104 ? 0.303 4.753 -5.492 1.00 94.06 104 ALA A C 1
ATOM 812 O O . ALA A 1 104 ? 0.221 5.724 -6.237 1.00 94.06 104 ALA A O 1
ATOM 813 N N . SER A 1 105 ? 1.310 4.626 -4.620 1.00 91.50 105 SER A N 1
ATOM 814 C CA . SER A 1 105 ? 2.348 5.650 -4.418 1.00 91.50 105 SER A CA 1
ATOM 815 C C . SER A 1 105 ? 3.318 5.810 -5.597 1.00 91.50 105 SER A C 1
ATOM 817 O O . SER A 1 105 ? 4.010 6.822 -5.689 1.00 91.50 105 SER A O 1
ATOM 819 N N . VAL A 1 106 ? 3.409 4.817 -6.488 1.00 92.75 106 VAL A N 1
ATOM 820 C CA . VAL A 1 106 ? 4.272 4.848 -7.687 1.00 92.75 106 VAL A CA 1
ATOM 821 C C . VAL A 1 106 ? 3.468 5.027 -8.974 1.00 92.75 106 VAL A C 1
ATOM 823 O O . VAL A 1 106 ? 4.022 5.519 -9.952 1.00 92.75 106 VAL A O 1
ATOM 826 N N . LEU A 1 107 ? 2.172 4.689 -8.974 1.00 94.00 107 LEU A N 1
ATOM 827 C CA . LEU A 1 107 ? 1.304 4.696 -10.155 1.00 94.00 107 LEU A CA 1
ATOM 828 C C . LEU A 1 107 ? 1.364 6.013 -10.935 1.00 94.00 107 LEU A C 1
ATOM 830 O O . LEU A 1 107 ? 1.544 5.983 -12.145 1.00 94.00 107 LEU A O 1
ATOM 834 N N . GLY A 1 108 ? 1.273 7.160 -10.257 1.00 94.81 108 GLY A N 1
ATOM 835 C CA . GLY A 1 108 ? 1.315 8.466 -10.926 1.00 94.81 108 GLY A CA 1
ATOM 836 C C . GLY A 1 108 ? 2.629 8.725 -11.671 1.00 94.81 108 GLY A C 1
ATOM 837 O O . GLY A 1 108 ? 2.620 9.295 -12.759 1.00 94.81 108 GLY A O 1
ATOM 838 N N . ARG A 1 109 ? 3.757 8.245 -11.130 1.00 93.25 109 ARG A N 1
ATOM 839 C CA . ARG A 1 109 ? 5.065 8.339 -11.794 1.00 93.25 109 ARG A CA 1
ATOM 840 C C . ARG A 1 109 ? 5.183 7.344 -12.938 1.00 93.25 109 ARG A C 1
ATOM 842 O O . ARG A 1 109 ? 5.681 7.710 -13.989 1.00 93.25 109 ARG A O 1
ATOM 849 N N . VAL A 1 110 ? 4.686 6.120 -12.767 1.00 92.88 110 VAL A N 1
ATOM 850 C CA . VAL A 1 110 ? 4.676 5.107 -13.837 1.00 92.88 110 VAL A CA 1
ATOM 851 C C . VAL A 1 110 ? 3.814 5.557 -15.013 1.00 92.88 110 VAL A C 1
ATOM 853 O O . VAL A 1 110 ? 4.248 5.459 -16.153 1.00 92.88 110 VAL A O 1
ATOM 856 N N . ALA A 1 111 ? 2.634 6.114 -14.743 1.00 93.62 111 ALA A N 1
ATOM 857 C CA . ALA A 1 111 ? 1.705 6.572 -15.770 1.00 93.62 111 ALA A CA 1
ATOM 858 C C . ALA A 1 111 ? 2.226 7.772 -16.579 1.00 93.62 111 ALA A C 1
ATOM 860 O O . ALA A 1 111 ? 1.808 7.962 -17.716 1.00 93.62 111 ALA A O 1
ATOM 861 N N . THR A 1 112 ? 3.109 8.587 -15.995 1.00 92.75 112 THR A N 1
ATOM 862 C CA . THR A 1 112 ? 3.638 9.805 -16.632 1.00 92.75 112 THR A CA 1
ATOM 863 C C . THR A 1 112 ? 5.085 9.672 -17.097 1.00 92.75 112 THR A C 1
ATOM 865 O O . THR A 1 112 ? 5.579 10.566 -17.784 1.00 92.75 112 THR A O 1
ATOM 868 N N . CYS A 1 113 ? 5.783 8.586 -16.741 1.00 90.06 113 CYS A N 1
ATOM 869 C CA . CYS A 1 113 ? 7.170 8.413 -17.145 1.00 90.06 113 CYS A CA 1
ATOM 870 C C . CYS A 1 113 ? 7.277 8.254 -18.664 1.00 90.06 113 CYS A C 1
ATOM 872 O O . CYS A 1 113 ? 6.505 7.542 -19.306 1.00 90.06 113 CYS A O 1
ATOM 874 N N . GLN A 1 114 ? 8.260 8.944 -19.231 1.00 83.62 114 GLN A N 1
ATOM 875 C CA . GLN A 1 114 ? 8.697 8.734 -20.603 1.00 83.62 114 GLN A CA 1
ATOM 876 C C . GLN A 1 114 ? 9.798 7.660 -20.614 1.00 83.62 114 GLN A C 1
ATOM 878 O O . GLN A 1 114 ? 10.191 7.140 -19.567 1.00 83.62 114 GLN A O 1
ATOM 883 N N . SER A 1 115 ? 10.290 7.293 -21.795 1.00 82.81 115 SER A N 1
ATOM 884 C CA . SER A 1 115 ? 11.350 6.289 -21.949 1.00 82.81 115 SER A CA 1
ATOM 885 C C . SER A 1 115 ? 12.586 6.592 -21.086 1.00 82.81 115 SER A C 1
ATOM 887 O O . SER A 1 115 ? 12.997 7.746 -20.987 1.00 82.81 115 SER A O 1
ATOM 889 N N . GLY A 1 116 ? 13.213 5.550 -20.522 1.00 74.50 116 GLY A N 1
ATOM 890 C CA . GLY A 1 116 ? 14.479 5.662 -19.778 1.00 74.50 116 GLY A CA 1
ATOM 891 C C . GLY A 1 116 ? 14.339 5.868 -18.263 1.00 74.50 116 GLY A C 1
ATOM 892 O O . GLY A 1 116 ? 15.076 6.655 -17.677 1.00 74.50 116 GLY A O 1
ATOM 893 N N . ALA A 1 117 ? 13.400 5.175 -17.612 1.00 84.31 117 ALA A N 1
ATOM 894 C CA . ALA A 1 117 ? 13.109 5.330 -16.183 1.00 84.31 117 ALA A CA 1
ATOM 895 C C . ALA A 1 117 ? 13.715 4.213 -15.302 1.00 84.31 117 ALA A C 1
ATOM 897 O O . ALA A 1 117 ? 13.023 3.640 -14.461 1.00 84.31 117 ALA A O 1
ATOM 898 N N . ASP A 1 118 ? 15.007 3.909 -15.458 1.00 87.88 118 ASP A N 1
ATOM 899 C CA . ASP A 1 118 ? 15.678 2.801 -14.748 1.00 87.88 118 ASP A CA 1
ATOM 900 C C . ASP A 1 118 ? 15.539 2.891 -13.220 1.00 87.88 118 ASP A C 1
ATOM 902 O O . ASP A 1 118 ? 15.319 1.886 -12.546 1.00 87.88 118 ASP A O 1
ATOM 906 N N . GLY A 1 119 ? 15.586 4.106 -12.662 1.00 89.75 119 GLY A N 1
ATOM 907 C CA . GLY A 1 119 ? 15.360 4.330 -11.231 1.00 89.75 119 GLY A CA 1
ATOM 908 C C . GLY A 1 119 ? 13.938 3.976 -10.783 1.00 89.75 119 GLY A C 1
ATOM 909 O O . GLY A 1 119 ? 13.752 3.419 -9.703 1.00 89.75 119 GLY A O 1
ATOM 910 N N . LEU A 1 120 ? 12.936 4.235 -11.629 1.00 91.88 120 LEU A N 1
ATOM 911 C CA . LEU A 1 120 ? 11.544 3.876 -11.356 1.00 91.88 120 LEU A CA 1
ATOM 912 C C . LEU A 1 120 ? 11.334 2.363 -11.452 1.00 91.88 120 LEU A C 1
ATOM 914 O O . LEU A 1 120 ? 10.646 1.788 -10.611 1.00 91.88 120 LEU A O 1
ATOM 918 N N . VAL A 1 121 ? 11.967 1.710 -12.430 1.00 92.69 121 VAL A N 1
ATOM 919 C CA . VAL A 1 121 ? 11.974 0.245 -12.536 1.00 92.69 121 VAL A CA 1
ATOM 920 C C . VAL A 1 121 ? 12.624 -0.363 -11.293 1.00 92.69 121 VAL A C 1
ATOM 922 O O . VAL A 1 121 ? 12.032 -1.232 -10.657 1.00 92.69 121 VAL A O 1
ATOM 925 N N . ALA A 1 122 ? 13.791 0.135 -10.879 1.00 92.12 122 ALA A N 1
ATOM 926 C CA . ALA A 1 122 ? 14.474 -0.328 -9.674 1.00 92.12 122 ALA A CA 1
ATOM 927 C C . ALA A 1 122 ? 13.636 -0.124 -8.398 1.00 92.12 122 ALA A C 1
ATOM 929 O O . ALA A 1 122 ? 13.646 -0.980 -7.509 1.00 92.12 122 ALA A O 1
ATOM 930 N N . GLU A 1 123 ? 12.871 0.968 -8.312 1.00 92.50 123 GLU A N 1
ATOM 931 C CA . GLU A 1 123 ? 11.932 1.202 -7.214 1.00 92.50 123 GLU A CA 1
ATOM 932 C C . GLU A 1 123 ? 10.773 0.195 -7.218 1.00 92.50 123 GLU A C 1
ATOM 934 O O . GLU A 1 123 ? 10.498 -0.417 -6.186 1.00 92.50 123 GLU A O 1
ATOM 939 N N . VAL A 1 124 ? 10.123 -0.029 -8.367 1.00 93.25 124 VAL A N 1
ATOM 940 C CA . VAL A 1 124 ? 9.022 -1.003 -8.499 1.00 93.25 124 VAL A CA 1
ATOM 941 C C . VAL A 1 124 ? 9.502 -2.417 -8.174 1.00 93.25 124 VAL A C 1
ATOM 943 O O . VAL A 1 124 ? 8.821 -3.159 -7.466 1.00 93.25 124 VAL A O 1
ATOM 946 N N . M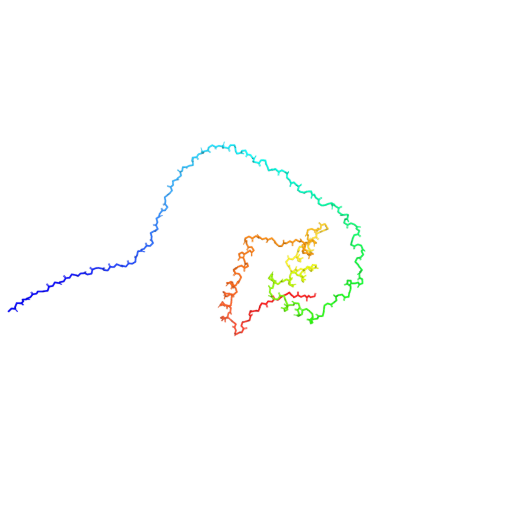ET A 1 125 ? 10.704 -2.786 -8.614 1.00 93.94 125 MET A N 1
ATOM 947 C CA . MET A 1 125 ? 11.314 -4.082 -8.304 1.00 93.94 125 MET A CA 1
ATOM 948 C C . MET A 1 125 ? 11.765 -4.205 -6.838 1.00 93.94 125 MET A C 1
ATOM 950 O O . MET A 1 125 ? 12.068 -5.303 -6.366 1.00 93.94 125 MET A O 1
ATOM 954 N N . GLY A 1 126 ? 11.761 -3.101 -6.084 1.00 90.50 126 GLY A N 1
ATOM 955 C CA . GLY A 1 126 ? 12.137 -3.065 -4.674 1.00 90.50 126 GLY A CA 1
ATOM 956 C C . GLY A 1 126 ? 13.636 -3.237 -4.438 1.00 90.50 126 GLY A C 1
ATOM 957 O O . GLY A 1 126 ? 14.026 -3.801 -3.413 1.00 90.50 126 GLY A O 1
ATOM 958 N N . TYR A 1 127 ? 14.465 -2.787 -5.386 1.00 92.12 127 TYR A N 1
ATOM 959 C CA . TYR A 1 127 ? 15.923 -2.704 -5.238 1.00 92.12 127 TYR A CA 1
ATOM 960 C C . TYR A 1 127 ? 16.360 -1.441 -4.489 1.00 92.12 127 TYR A C 1
ATOM 962 O O . TYR A 1 127 ? 17.468 -1.388 -3.962 1.00 92.12 127 TYR A O 1
ATOM 970 N N . ILE A 1 128 ? 15.483 -0.439 -4.419 1.00 87.94 128 ILE A N 1
ATOM 971 C CA . ILE A 1 128 ? 15.704 0.809 -3.690 1.00 87.94 128 ILE A CA 1
ATOM 972 C C . ILE A 1 128 ? 14.997 0.724 -2.333 1.00 87.94 128 ILE A C 1
ATOM 974 O O . ILE A 1 128 ? 13.802 0.428 -2.259 1.00 87.94 128 ILE A O 1
ATOM 978 N N . GLU A 1 129 ? 15.726 0.991 -1.247 1.00 82.56 129 GLU A N 1
ATOM 979 C CA . GLU A 1 129 ? 15.116 1.133 0.076 1.00 82.56 129 GLU A CA 1
ATOM 980 C C . GLU A 1 129 ? 14.361 2.459 0.201 1.00 82.56 129 GLU A C 1
ATOM 982 O O . GLU A 1 129 ? 14.785 3.495 -0.310 1.00 82.56 129 GLU A O 1
ATOM 987 N N . ALA A 1 130 ? 13.252 2.439 0.944 1.00 79.62 130 ALA A N 1
ATOM 988 C CA . ALA A 1 130 ? 12.518 3.658 1.244 1.00 79.62 130 ALA A CA 1
ATOM 989 C C . ALA A 1 130 ? 13.407 4.652 2.024 1.00 79.62 130 ALA A C 1
ATOM 991 O O . ALA A 1 130 ? 14.093 4.251 2.973 1.00 79.62 130 ALA A O 1
ATOM 992 N N . PRO A 1 131 ? 13.377 5.949 1.674 1.00 81.12 131 PRO A N 1
ATOM 993 C CA . PRO A 1 131 ? 14.205 6.950 2.327 1.00 81.12 131 PRO A CA 1
ATOM 994 C C . PRO A 1 131 ? 13.823 7.096 3.804 1.00 81.12 131 PRO A C 1
ATOM 996 O O . PRO A 1 131 ? 12.651 7.221 4.160 1.00 81.12 131 PRO A O 1
ATOM 999 N N . ARG A 1 132 ? 14.825 7.122 4.687 1.00 82.56 132 ARG A N 1
ATOM 1000 C CA . ARG A 1 132 ? 14.638 7.322 6.132 1.00 82.56 132 ARG A CA 1
ATOM 1001 C C . ARG A 1 132 ? 14.732 8.806 6.479 1.00 82.56 132 ARG A C 1
ATOM 1003 O O . ARG A 1 132 ? 15.688 9.243 7.110 1.00 82.56 132 ARG A O 1
ATOM 1010 N N . VAL A 1 133 ? 13.752 9.588 6.031 1.00 92.06 133 VAL A N 1
ATOM 1011 C CA . VAL A 1 133 ? 13.674 11.027 6.340 1.00 92.06 133 VAL A CA 1
ATOM 1012 C C . VAL A 1 133 ? 12.857 11.284 7.608 1.00 92.06 133 VAL A C 1
ATOM 1014 O O . VAL A 1 133 ? 11.907 10.556 7.910 1.00 92.06 133 VAL A O 1
ATOM 1017 N N . SER A 1 134 ? 13.213 12.337 8.349 1.00 91.81 134 SER A N 1
ATOM 1018 C CA . SER A 1 134 ? 12.581 12.722 9.623 1.00 91.81 134 SER A CA 1
ATOM 1019 C C . SER A 1 134 ? 11.063 12.874 9.513 1.00 91.81 134 SER A C 1
ATOM 1021 O O . SER A 1 134 ? 10.337 12.391 10.378 1.00 91.81 134 SER A O 1
ATOM 1023 N N . ASN A 1 135 ? 10.583 13.470 8.420 1.00 93.44 135 ASN A N 1
ATOM 1024 C CA . ASN A 1 135 ? 9.159 13.716 8.191 1.00 93.44 135 ASN A CA 1
ATOM 1025 C C . ASN A 1 135 ? 8.352 12.412 8.073 1.00 93.44 135 ASN A C 1
ATOM 1027 O O . ASN A 1 135 ? 7.273 12.301 8.650 1.00 93.44 135 ASN A O 1
ATOM 1031 N N . LEU A 1 136 ? 8.887 11.397 7.379 1.00 90.06 136 LEU A N 1
ATOM 1032 C CA . LEU A 1 136 ? 8.229 10.089 7.260 1.00 90.06 136 LEU A CA 1
ATOM 1033 C C . LEU A 1 136 ? 8.199 9.350 8.601 1.00 90.06 136 LEU A C 1
ATOM 1035 O O . LEU A 1 136 ? 7.202 8.700 8.931 1.00 90.06 136 LEU A O 1
ATOM 1039 N N . ARG A 1 137 ? 9.271 9.475 9.394 1.00 91.88 137 ARG A N 1
ATOM 1040 C CA . ARG A 1 137 ? 9.323 8.910 10.745 1.00 91.88 137 ARG A CA 1
ATOM 1041 C C . ARG A 1 137 ? 8.279 9.561 11.649 1.00 91.88 137 ARG A C 1
ATOM 1043 O O . ARG A 1 137 ? 7.491 8.845 12.257 1.00 91.88 137 ARG A O 1
ATOM 1050 N N . TRP A 1 138 ? 8.223 10.892 11.665 1.00 96.12 138 TRP A N 1
ATOM 1051 C CA . TRP A 1 138 ? 7.241 11.641 12.448 1.00 96.12 138 TRP A CA 1
ATOM 1052 C C . TRP A 1 138 ? 5.807 11.252 12.079 1.00 96.12 138 TRP A C 1
ATOM 1054 O O . TRP A 1 138 ? 5.005 10.968 12.965 1.00 96.12 138 TRP A O 1
ATOM 1064 N N . GLY A 1 139 ? 5.499 11.157 10.779 1.00 94.81 139 GLY A N 1
ATOM 1065 C CA . GLY A 1 139 ? 4.179 10.726 10.313 1.00 94.81 139 GLY A CA 1
ATOM 1066 C C . GLY A 1 139 ? 3.808 9.333 10.826 1.00 94.81 139 GLY A C 1
ATOM 1067 O O . GLY A 1 139 ? 2.725 9.148 11.374 1.00 94.81 139 GLY A O 1
ATOM 1068 N N . SER A 1 140 ? 4.741 8.381 10.735 1.00 92.12 140 SER A N 1
ATOM 1069 C CA . SER A 1 140 ? 4.540 7.007 11.220 1.00 92.12 140 SER A CA 1
ATOM 1070 C C . SER A 1 140 ? 4.347 6.939 12.743 1.00 92.12 140 SER A C 1
ATOM 1072 O O . SER A 1 140 ? 3.543 6.155 13.238 1.00 92.12 140 SER A O 1
ATOM 1074 N N . GLU A 1 141 ? 5.078 7.759 13.502 1.00 94.50 141 GLU A N 1
ATOM 1075 C CA . GLU A 1 141 ? 4.977 7.829 14.966 1.00 94.50 141 GLU A CA 1
ATOM 1076 C C . GLU A 1 141 ? 3.673 8.496 15.432 1.00 94.50 141 GLU A C 1
ATOM 1078 O O . GLU A 1 141 ? 3.125 8.122 16.470 1.00 94.50 141 GLU A O 1
ATOM 1083 N N . LYS A 1 142 ? 3.158 9.469 14.668 1.00 97.44 142 LYS A N 1
ATOM 1084 C CA . LYS A 1 142 ? 1.942 10.227 15.000 1.00 97.44 142 LYS A CA 1
ATOM 1085 C C . LYS A 1 142 ? 0.648 9.626 14.469 1.00 97.44 142 LYS A C 1
ATOM 1087 O O . LYS A 1 142 ? -0.419 9.959 14.985 1.00 97.44 142 LYS A O 1
ATOM 1092 N N . GLU A 1 143 ? 0.714 8.706 13.514 1.00 96.38 143 GLU A N 1
ATOM 1093 C CA . GLU A 1 143 ? -0.461 8.032 12.956 1.00 96.38 143 GLU A CA 1
ATOM 1094 C C . GLU A 1 143 ? -1.408 7.436 14.026 1.00 96.38 143 GLU A C 1
ATOM 1096 O O . GLU A 1 143 ? -2.615 7.674 13.935 1.00 96.38 143 GLU A O 1
ATOM 1101 N N . PRO A 1 144 ? -0.937 6.752 15.094 1.00 95.50 144 PRO A N 1
ATOM 1102 C CA . PRO A 1 144 ? -1.834 6.220 16.127 1.00 95.50 144 PRO A CA 1
ATOM 1103 C C . PRO A 1 144 ? -2.575 7.309 16.917 1.00 95.50 144 PRO A C 1
ATOM 1105 O O . PRO A 1 144 ? -3.701 7.112 17.374 1.00 95.50 144 PRO A O 1
ATOM 1108 N N . GLU A 1 145 ? -1.953 8.472 17.104 1.00 97.81 145 GLU A N 1
ATOM 1109 C CA . GLU A 1 145 ? -2.577 9.623 17.759 1.00 97.81 145 GLU A CA 1
ATOM 1110 C C . GLU A 1 145 ? -3.635 10.256 16.848 1.00 97.81 145 GLU A C 1
ATOM 1112 O O . GLU A 1 145 ? -4.757 10.505 17.293 1.00 97.81 145 GLU A O 1
ATOM 1117 N N . ALA A 1 146 ? -3.329 10.389 15.554 1.00 97.19 146 ALA A N 1
ATOM 1118 C CA . ALA A 1 146 ? -4.277 10.844 14.543 1.00 97.19 146 ALA A CA 1
ATOM 1119 C C . ALA A 1 146 ? -5.498 9.911 14.426 1.00 97.19 146 ALA A C 1
ATOM 1121 O O . ALA A 1 146 ? -6.628 10.395 14.398 1.00 97.19 146 ALA A O 1
ATOM 1122 N N . LYS A 1 147 ? -5.298 8.584 14.441 1.00 96.81 147 LYS A N 1
ATOM 1123 C CA . LYS A 1 147 ? -6.382 7.582 14.440 1.00 96.81 147 LYS A CA 1
ATOM 1124 C C . LYS A 1 147 ? -7.317 7.751 15.641 1.00 96.81 147 LYS A C 1
ATOM 1126 O O . LYS A 1 147 ? -8.535 7.772 15.473 1.00 96.81 147 LYS A O 1
ATOM 1131 N N . ARG A 1 148 ? -6.767 7.931 16.848 1.00 96.81 148 ARG A N 1
ATOM 1132 C CA . ARG A 1 148 ? -7.564 8.165 18.069 1.00 96.81 148 ARG A CA 1
ATOM 1133 C C . ARG A 1 148 ? -8.364 9.463 17.993 1.00 96.81 148 ARG A C 1
ATOM 1135 O O . ARG A 1 148 ? -9.552 9.459 18.307 1.00 96.81 148 ARG A O 1
ATOM 1142 N N . ALA A 1 149 ? -7.736 10.548 17.544 1.00 97.31 149 ALA A N 1
ATOM 1143 C CA . ALA A 1 149 ? -8.411 11.832 17.368 1.00 97.31 149 ALA A CA 1
ATOM 1144 C C . ALA A 1 149 ? -9.530 11.753 16.314 1.00 97.31 149 ALA A C 1
ATOM 1146 O O . ALA A 1 149 ? -10.613 12.299 16.519 1.00 97.31 149 ALA A O 1
ATOM 1147 N N . PHE A 1 150 ? -9.292 11.031 15.215 1.00 97.12 150 PHE A N 1
ATOM 1148 C CA . PHE A 1 150 ? -10.289 10.782 14.178 1.00 97.12 150 PHE A CA 1
ATOM 1149 C C . PHE A 1 150 ? -11.496 10.016 14.727 1.00 97.12 150 PHE A C 1
ATOM 1151 O O . PHE A 1 150 ? -12.623 10.482 14.574 1.00 97.12 150 PHE A O 1
ATOM 1158 N N . ILE A 1 151 ? -11.271 8.900 15.430 1.00 96.94 151 ILE A N 1
ATOM 1159 C CA . ILE A 1 151 ? -12.352 8.115 16.045 1.00 96.94 151 ILE A CA 1
ATOM 1160 C C . ILE A 1 151 ? -13.156 8.977 17.019 1.00 96.94 151 ILE A C 1
ATOM 1162 O O . ILE A 1 151 ? -14.377 8.985 16.937 1.00 96.94 151 ILE A O 1
ATOM 1166 N N . ALA A 1 152 ? -12.496 9.729 17.905 1.00 95.81 152 ALA A N 1
ATOM 1167 C CA . ALA A 1 152 ? -13.175 10.573 18.888 1.00 95.81 152 ALA A CA 1
ATOM 1168 C C . ALA A 1 152 ? -14.060 11.652 18.241 1.00 95.81 152 ALA A C 1
ATOM 1170 O O . ALA A 1 152 ? -15.115 11.992 18.772 1.00 95.81 152 ALA A O 1
ATOM 1171 N N . LYS A 1 153 ? -13.638 12.189 17.091 1.00 97.12 153 LYS A N 1
ATOM 1172 C CA . LYS A 1 153 ? -14.389 13.203 16.345 1.00 97.12 153 LYS A CA 1
ATOM 1173 C C . LYS A 1 153 ? -15.550 12.605 15.551 1.00 97.12 153 LYS A C 1
ATOM 1175 O O . LYS A 1 153 ? -16.628 13.195 15.501 1.00 97.12 153 LYS A O 1
ATOM 1180 N N . GLU A 1 154 ? -15.323 11.477 14.888 1.00 97.12 154 GLU A N 1
ATOM 1181 C CA . GLU A 1 154 ? -16.292 10.891 13.960 1.00 97.12 154 GLU A CA 1
ATOM 1182 C C . GLU A 1 154 ? -17.305 9.974 14.660 1.00 97.12 154 GLU A C 1
ATOM 1184 O O . GLU A 1 154 ? -18.433 9.856 14.187 1.00 97.12 154 GLU A O 1
ATOM 1189 N N . SER A 1 155 ? -16.984 9.399 15.823 1.00 95.50 155 SER A N 1
ATOM 1190 C CA . SER A 1 155 ? -17.928 8.583 16.606 1.00 95.50 155 SER A CA 1
ATOM 1191 C C . SER A 1 155 ? -19.162 9.363 17.072 1.00 95.50 155 SER A C 1
ATOM 1193 O O . SER A 1 155 ? -20.218 8.779 17.280 1.00 95.50 155 SER A O 1
ATOM 1195 N N . LEU A 1 156 ? -19.066 10.691 17.176 1.00 95.69 156 LEU A N 1
ATOM 1196 C CA . LEU A 1 156 ? -20.201 11.564 17.490 1.00 95.69 156 LEU A CA 1
ATOM 1197 C C . LEU A 1 156 ? -21.212 11.670 16.336 1.00 95.69 156 LEU A C 1
ATOM 1199 O O . LEU A 1 156 ? -22.352 12.073 16.554 1.00 95.69 156 LEU A O 1
ATOM 1203 N N . LYS A 1 157 ? -20.793 11.349 15.106 1.00 96.94 157 LYS A N 1
ATOM 1204 C CA . LYS A 1 157 ? -21.599 11.500 13.885 1.00 96.94 157 LYS A CA 1
ATOM 1205 C C . LYS A 1 157 ? -22.168 10.178 13.379 1.00 96.94 157 LYS A C 1
ATOM 1207 O O . LYS A 1 157 ? -23.168 10.184 12.666 1.00 96.94 157 LYS A O 1
ATOM 1212 N N . HIS A 1 158 ? -21.540 9.059 13.735 1.00 96.25 158 HIS A N 1
ATOM 1213 C CA . HIS A 1 158 ? -21.849 7.736 13.194 1.00 96.25 158 HIS A CA 1
ATOM 1214 C C . HIS A 1 158 ? -22.200 6.765 14.321 1.00 96.25 158 HIS A C 1
ATOM 1216 O O . HIS A 1 158 ? -21.521 6.725 15.340 1.00 96.25 158 HIS A O 1
ATOM 1222 N N . LYS A 1 159 ? -23.246 5.951 14.130 1.00 92.75 159 LYS A N 1
ATOM 1223 C CA . LYS A 1 159 ? -23.711 4.991 15.151 1.00 92.75 159 LYS A CA 1
ATOM 1224 C C . LYS A 1 159 ? -22.819 3.751 15.288 1.00 92.75 159 LYS A C 1
ATOM 1226 O O . LYS A 1 159 ? -22.785 3.162 16.360 1.00 92.75 159 LYS A O 1
ATOM 1231 N N . ASP A 1 160 ? -22.126 3.364 14.221 1.00 92.69 160 ASP A N 1
ATOM 1232 C CA . ASP A 1 160 ? -21.276 2.167 14.165 1.00 92.69 160 ASP A CA 1
ATOM 1233 C C . ASP A 1 160 ? -20.013 2.461 13.341 1.00 92.69 160 ASP A C 1
ATOM 1235 O O . ASP A 1 160 ? -19.823 1.979 12.224 1.00 92.69 160 ASP A O 1
ATOM 1239 N N . LEU A 1 161 ? -19.183 3.380 13.844 1.00 94.88 161 LEU A N 1
ATOM 1240 C CA . LEU A 1 161 ? -17.920 3.719 13.195 1.00 94.88 161 LEU A CA 1
ATOM 1241 C C . LEU A 1 161 ? -16.929 2.561 13.346 1.00 94.88 161 LEU A C 1
ATOM 1243 O O . LEU A 1 161 ? -16.525 2.230 14.460 1.00 94.88 161 LEU A O 1
ATOM 1247 N N . GLN A 1 162 ? -16.455 2.029 12.221 1.00 93.19 162 GLN A N 1
ATOM 1248 C CA . GLN A 1 162 ? -15.421 1.000 12.198 1.00 93.19 162 GLN A CA 1
ATOM 1249 C C . GLN A 1 162 ? -14.127 1.542 11.593 1.00 93.19 162 GLN A C 1
ATOM 1251 O O . GLN A 1 162 ? -14.112 2.068 10.480 1.00 93.19 162 GLN A O 1
ATOM 1256 N N . LEU A 1 163 ? -13.026 1.379 12.325 1.00 93.25 163 LEU A N 1
ATOM 1257 C CA . LEU A 1 163 ? -11.675 1.626 11.837 1.00 93.25 163 LEU A CA 1
ATOM 1258 C C . LEU A 1 163 ? -10.903 0.311 11.911 1.00 93.25 163 LEU A C 1
ATOM 1260 O O . LEU A 1 163 ? -10.599 -0.170 13.000 1.00 93.25 163 LEU A O 1
ATOM 1264 N N . ASN A 1 164 ? -10.582 -0.253 10.751 1.00 92.88 164 ASN A N 1
ATOM 1265 C CA . ASN A 1 164 ? -9.872 -1.520 10.646 1.00 92.88 164 ASN A CA 1
ATOM 1266 C C . ASN A 1 164 ? -8.490 -1.297 10.032 1.00 92.88 164 ASN A C 1
ATOM 1268 O O . ASN A 1 164 ? -8.357 -0.589 9.034 1.00 92.88 164 ASN A O 1
ATOM 1272 N N . GLU A 1 165 ? -7.472 -1.937 10.602 1.00 93.25 165 GLU A N 1
ATOM 1273 C CA . GLU A 1 165 ? -6.172 -2.041 9.942 1.00 93.25 165 GLU A CA 1
ATOM 1274 C C . GLU A 1 165 ? -6.306 -2.949 8.715 1.00 93.25 165 GLU A C 1
ATOM 1276 O O . GLU A 1 165 ? -6.887 -4.036 8.797 1.00 93.25 165 GLU A O 1
ATOM 1281 N N . CYS A 1 166 ? -5.756 -2.508 7.587 1.00 95.81 166 CYS A N 1
ATOM 1282 C CA . CYS A 1 166 ? -5.810 -3.237 6.329 1.00 95.81 166 CYS A CA 1
ATOM 1283 C C . CYS A 1 166 ? -4.418 -3.614 5.824 1.00 95.81 166 CYS A C 1
ATOM 1285 O O . CYS A 1 166 ? -3.409 -2.960 6.116 1.00 95.81 166 CYS A O 1
ATOM 1287 N N . GLY A 1 167 ? -4.386 -4.716 5.081 1.00 96.06 167 GLY A N 1
ATOM 1288 C CA . GLY A 1 167 ? -3.228 -5.164 4.334 1.00 96.06 167 GLY A CA 1
ATOM 1289 C C . GLY A 1 167 ? -3.242 -4.697 2.883 1.00 96.06 167 GLY A C 1
ATOM 1290 O O . GLY A 1 167 ? -3.882 -3.715 2.506 1.00 96.06 167 GLY A O 1
ATOM 1291 N N . LEU A 1 168 ? -2.439 -5.374 2.071 1.00 95.75 168 LEU A N 1
ATOM 1292 C CA . LEU A 1 168 ? -2.274 -5.070 0.664 1.00 95.75 168 LEU A CA 1
ATOM 1293 C C . LEU A 1 168 ? -3.453 -5.649 -0.115 1.00 95.75 168 LEU A C 1
ATOM 1295 O O . LEU A 1 168 ? -3.645 -6.863 -0.150 1.00 95.75 168 LEU A O 1
ATOM 1299 N N . PHE A 1 169 ? -4.198 -4.778 -0.784 1.00 95.25 169 PHE A N 1
ATOM 1300 C CA . PHE A 1 169 ? -5.198 -5.186 -1.761 1.00 95.25 169 PHE A CA 1
ATOM 1301 C C . PHE A 1 169 ? -4.530 -5.384 -3.117 1.00 95.25 169 PHE A C 1
ATOM 1303 O O . PHE A 1 169 ? -3.844 -4.489 -3.617 1.00 95.25 169 PHE A O 1
ATOM 1310 N N . VAL A 1 170 ? -4.726 -6.565 -3.695 1.00 90.69 170 VAL A N 1
ATOM 1311 C CA . VAL A 1 170 ? -4.217 -6.929 -5.017 1.00 90.69 170 VAL A CA 1
ATOM 1312 C C . VAL A 1 170 ? -5.409 -7.162 -5.935 1.00 90.69 170 VAL A C 1
ATOM 1314 O O . VAL A 1 170 ? -6.349 -7.862 -5.550 1.00 90.69 170 VAL A O 1
ATOM 1317 N N . VAL A 1 171 ? -5.364 -6.534 -7.110 1.00 76.31 171 VAL A N 1
ATOM 1318 C CA . VAL A 1 171 ? -6.445 -6.483 -8.104 1.00 76.31 171 VAL A CA 1
ATOM 1319 C C . VAL A 1 171 ? -5.989 -7.129 -9.400 1.00 76.31 171 VAL A C 1
ATOM 1321 O O . VAL A 1 171 ? -4.784 -6.985 -9.714 1.00 76.31 171 VAL A O 1
#

Sequence (171 aa):
MDRRTSSRLHAPNKAPKTLLLSSITDSEETDSAPEAADQEPERPAKRKETPSQLPLGGIYENMDLKAAKEVRLTAAHCTEIEKATRGQSKSLRWKQERKGRITASVLGRVATCQSGADGLVAEVMGYIEAPRVSNLRWGSEKEPEAKRAFIAKESLKHKDLQLNECGLFVV

Radius of gyration: 33.49 Å; chains: 1; bounding box: 63×66×117 Å

InterPro domains:
  IPR011335 Restriction endonuclease type II-like [SSF52980] (76-168)
  IPR011604 PD-(D/E)XK endonuclease-like domain superfamily [G3DSA:3.90.320.10] (70-171)
  IPR034720 Viral alkaline exonuclease [PF01771] (56-168)
  IPR051703 NF-kappa-B Signaling Regulator [PTHR46609] (7-170)